Protein AF-A0A661UDI2-F1 (afdb_monomer_lite)

Radius of gyration: 15.05 Å; chains: 1; bounding box: 44×31×35 Å

pLDDT: mean 76.01, std 14.13, range [36.38, 93.19]

Secondary structure (DSSP, 8-state):
-------PPP------BSSSSEEEEEEEEEE-TTS-EEETTTTBSS--EEEEEEEE-TT----S-------GGGSPSEEEEEEEEEEETTEEEEESBPPEEEEEEE-

Sequence (107 aa):
MVAKELKRQQICAACKNQVGDVWGDVYLWVECPDGSYYFLPTLSQDPQRLARKVHFAEALRLEDIPVFSCDVTSVPPGRYTFKMIIMNRNSTSEPLSNIASCEWQFE

Foldseek 3Di:
DDPDPQPWDFDWWWWAFDPAWDWWFKWKKKQDQVRDMATPDVRHPDTDTPDGRDTHHRGDTRTGDRPDTDRLVPDDFAKMKMWMWTAHPVDPVHTRIDITIDMDGRD

Structure (mmCIF, N/CA/C/O backbone):
data_AF-A0A661UDI2-F1
#
_entry.id   AF-A0A661UDI2-F1
#
loop_
_atom_site.group_PDB
_atom_site.id
_atom_site.type_symbol
_atom_site.label_atom_id
_atom_site.label_alt_id
_atom_site.label_comp_id
_atom_site.label_asym_id
_atom_site.label_entity_id
_atom_site.label_seq_id
_atom_site.pdbx_PDB_ins_code
_atom_site.Cartn_x
_atom_site.Cartn_y
_atom_site.Cartn_z
_atom_site.occupancy
_atom_site.B_iso_or_equiv
_atom_site.auth_seq_id
_atom_site.auth_comp_id
_atom_site.auth_asym_id
_atom_site.auth_atom_id
_atom_site.pdbx_PDB_model_num
ATOM 1 N N . MET A 1 1 ? -28.337 -21.985 12.035 1.00 39.16 1 MET A N 1
ATOM 2 C CA . MET A 1 1 ? -27.124 -21.146 12.144 1.00 39.16 1 MET A CA 1
ATOM 3 C C . MET A 1 1 ? -26.964 -20.417 10.825 1.00 39.16 1 MET A C 1
ATOM 5 O O . MET A 1 1 ? -26.801 -21.082 9.814 1.00 39.16 1 MET A O 1
ATOM 9 N N . VAL A 1 2 ? -27.125 -19.093 10.809 1.00 36.38 2 VAL A N 1
ATOM 10 C CA . VAL A 1 2 ? -26.933 -18.283 9.596 1.00 36.38 2 VAL A CA 1
ATOM 11 C C . VAL A 1 2 ? -25.438 -18.003 9.488 1.00 36.38 2 VAL A C 1
ATOM 13 O O . VAL A 1 2 ? -24.868 -17.408 10.400 1.00 36.38 2 VAL A O 1
ATOM 16 N N . ALA A 1 3 ? -24.791 -18.483 8.427 1.00 37.59 3 ALA A N 1
ATOM 17 C CA . ALA A 1 3 ? -23.417 -18.104 8.129 1.00 37.59 3 ALA A CA 1
ATOM 18 C C . ALA A 1 3 ? -23.396 -16.585 7.902 1.00 37.59 3 ALA A C 1
ATOM 20 O O . ALA A 1 3 ? -24.058 -16.093 6.991 1.00 37.59 3 ALA A O 1
ATOM 21 N N . LYS A 1 4 ? -22.697 -15.835 8.764 1.00 41.66 4 LYS A N 1
ATOM 22 C CA . LYS A 1 4 ? -22.411 -14.419 8.511 1.00 41.66 4 LYS A CA 1
ATOM 23 C C . LYS A 1 4 ? -21.599 -14.361 7.220 1.00 41.66 4 LYS A C 1
ATOM 25 O O . LYS A 1 4 ? -20.474 -14.855 7.184 1.00 41.66 4 LYS A O 1
ATOM 30 N N . GLU A 1 5 ? -22.184 -13.809 6.165 1.00 40.47 5 GLU A N 1
ATOM 31 C CA . GLU A 1 5 ? -21.461 -13.488 4.939 1.00 40.47 5 GLU A CA 1
ATOM 32 C C . GLU A 1 5 ? -20.300 -12.555 5.292 1.00 40.47 5 GLU A C 1
ATOM 34 O O . GLU A 1 5 ? -20.496 -11.421 5.733 1.00 40.47 5 GLU A O 1
ATOM 39 N N . LEU A 1 6 ? -19.079 -13.057 5.127 1.00 46.25 6 LEU A N 1
ATOM 40 C CA . LEU A 1 6 ? -17.870 -12.255 5.226 1.00 46.25 6 LEU A CA 1
ATOM 41 C C . LEU A 1 6 ? -17.856 -11.313 4.021 1.00 46.25 6 LEU A C 1
ATOM 43 O O . LEU A 1 6 ? -17.534 -11.732 2.907 1.00 46.25 6 LEU A O 1
ATOM 47 N N . LYS A 1 7 ? -18.232 -10.046 4.225 1.00 53.12 7 LYS A N 1
ATOM 48 C CA . LYS A 1 7 ? -18.129 -9.011 3.191 1.00 53.12 7 LYS A CA 1
ATOM 49 C C . LYS A 1 7 ? -16.653 -8.741 2.909 1.00 53.12 7 LYS A C 1
ATOM 51 O O . LYS A 1 7 ? -16.032 -7.904 3.551 1.00 53.12 7 LYS A O 1
ATOM 56 N N . ARG A 1 8 ? -16.082 -9.464 1.946 1.00 55.94 8 ARG A N 1
ATOM 57 C CA . ARG A 1 8 ? -14.768 -9.140 1.388 1.00 55.94 8 ARG A CA 1
ATOM 58 C C . ARG A 1 8 ? -14.922 -7.886 0.540 1.00 55.94 8 ARG A C 1
ATOM 60 O O . ARG A 1 8 ? -15.651 -7.903 -0.447 1.00 55.94 8 ARG A O 1
ATOM 67 N N . GLN A 1 9 ? -14.257 -6.811 0.936 1.00 58.72 9 GLN A N 1
ATOM 68 C CA . GLN A 1 9 ? -14.214 -5.578 0.160 1.00 58.72 9 GLN A CA 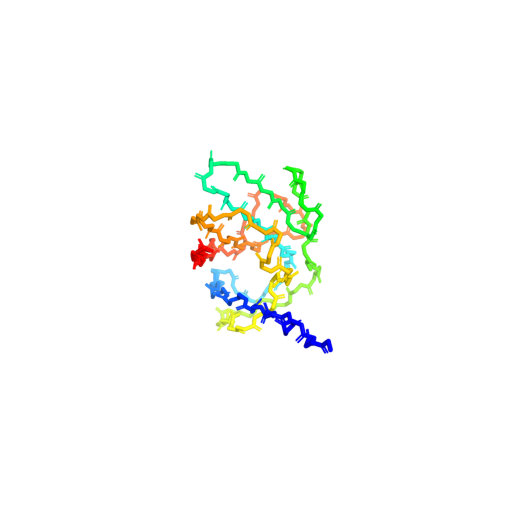1
ATOM 69 C C . GLN A 1 9 ? -12.874 -5.477 -0.552 1.00 58.72 9 GLN A C 1
ATOM 71 O O . GLN A 1 9 ? -11.829 -5.765 0.028 1.00 58.72 9 GLN A O 1
ATOM 76 N N . GLN A 1 10 ? -12.942 -5.127 -1.833 1.00 60.38 10 GLN A N 1
ATOM 77 C CA . GLN A 1 10 ? -11.786 -4.868 -2.667 1.00 60.38 10 GLN A CA 1
ATOM 78 C C . GLN A 1 10 ? -11.562 -3.363 -2.718 1.00 60.38 10 GLN A C 1
ATOM 80 O O . GLN A 1 10 ? -12.500 -2.587 -2.888 1.00 60.38 10 GLN A O 1
ATOM 85 N N . ILE A 1 11 ? -10.308 -2.972 -2.563 1.00 58.03 11 ILE A N 1
ATOM 86 C CA . ILE A 1 11 ? -9.885 -1.582 -2.597 1.00 58.03 11 ILE A CA 1
ATOM 87 C C . ILE A 1 11 ? -9.175 -1.357 -3.930 1.00 58.03 11 ILE A C 1
ATOM 89 O O . ILE A 1 11 ? -8.315 -2.156 -4.287 1.00 58.03 11 ILE A O 1
ATOM 93 N N . CYS A 1 12 ? -9.532 -0.300 -4.660 1.00 59.00 12 CYS A N 1
ATOM 94 C CA . CYS A 1 12 ? -8.978 0.005 -5.981 1.00 59.00 12 CYS A CA 1
ATOM 95 C C . CYS A 1 12 ? -8.229 1.343 -5.928 1.00 59.00 12 CYS A C 1
ATOM 97 O O . CYS A 1 12 ? -8.790 2.344 -5.482 1.00 59.00 12 CYS A O 1
ATOM 99 N N . ALA A 1 13 ? -6.972 1.375 -6.378 1.00 59.44 13 ALA A N 1
ATOM 100 C CA . ALA A 1 13 ? -6.128 2.570 -6.322 1.00 59.44 13 ALA A CA 1
ATOM 101 C C . ALA A 1 13 ? -5.466 2.849 -7.676 1.00 59.44 13 ALA A C 1
ATOM 103 O O . ALA A 1 13 ? -4.600 2.096 -8.110 1.00 59.44 13 ALA A O 1
ATOM 104 N N . ALA A 1 14 ? -5.821 3.972 -8.304 1.00 62.66 14 ALA A N 1
ATOM 105 C CA . ALA A 1 14 ? -5.253 4.385 -9.582 1.00 62.66 14 ALA A CA 1
ATOM 106 C C . ALA A 1 14 ? -3.945 5.164 -9.382 1.00 62.66 14 ALA A C 1
ATOM 108 O O . ALA A 1 14 ? -3.941 6.288 -8.879 1.00 62.66 14 ALA A O 1
ATOM 109 N N . CYS A 1 15 ? -2.826 4.596 -9.819 1.00 67.25 15 CYS A N 1
ATOM 110 C CA . CYS A 1 15 ? -1.538 5.287 -9.898 1.00 67.25 15 CYS A CA 1
ATOM 111 C C . CYS A 1 15 ? -1.196 5.633 -11.348 1.00 67.25 15 CYS A C 1
ATOM 113 O O . CYS A 1 15 ? -1.541 4.898 -12.271 1.00 67.25 15 CYS A O 1
ATOM 115 N N . LYS A 1 16 ? -0.494 6.754 -11.536 1.00 67.44 16 LYS A N 1
ATOM 116 C CA . LYS A 1 16 ? 0.007 7.202 -12.837 1.00 67.44 16 LYS A CA 1
ATOM 117 C C . LYS A 1 16 ? 1.529 7.115 -12.861 1.00 67.44 16 LYS A C 1
ATOM 119 O O . LYS A 1 16 ? 2.190 7.587 -11.934 1.00 67.44 16 LYS A O 1
ATOM 124 N N . ASN A 1 17 ? 2.052 6.540 -13.936 1.00 68.56 17 ASN A N 1
ATOM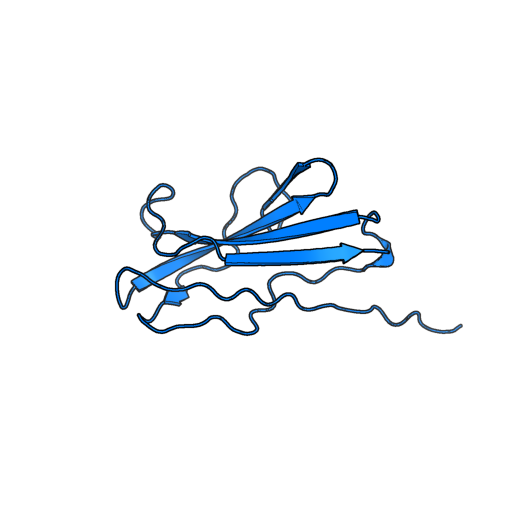 125 C CA . ASN A 1 17 ? 3.473 6.499 -14.237 1.00 68.56 17 ASN A CA 1
ATOM 126 C C . ASN A 1 17 ? 3.964 7.859 -14.761 1.00 68.56 17 ASN A C 1
ATOM 128 O O . ASN A 1 17 ? 3.248 8.528 -15.507 1.00 68.56 17 ASN A O 1
ATOM 132 N N . GLN A 1 18 ? 5.169 8.271 -14.372 1.00 68.00 18 GLN A N 1
ATOM 133 C CA . GLN A 1 18 ? 5.788 9.521 -14.834 1.00 68.00 18 GLN A CA 1
ATOM 134 C C . GLN A 1 18 ? 7.082 9.313 -15.633 1.00 68.00 18 GLN A C 1
ATOM 136 O O . GLN A 1 18 ? 7.633 10.290 -16.130 1.00 68.00 18 GLN A O 1
ATOM 141 N N . VAL A 1 19 ? 7.577 8.074 -15.750 1.00 67.44 19 VAL A N 1
ATOM 142 C CA . VAL A 1 19 ? 8.961 7.790 -16.180 1.00 67.44 19 VAL A CA 1
ATOM 143 C C . VAL A 1 19 ? 9.034 6.922 -17.454 1.00 67.44 19 VAL A C 1
ATOM 145 O O . VAL A 1 19 ? 10.124 6.641 -17.943 1.00 67.44 19 VAL A O 1
ATOM 148 N N . GLY A 1 20 ? 7.893 6.527 -18.034 1.00 72.56 20 GLY A N 1
ATOM 149 C CA . GLY A 1 20 ? 7.826 5.615 -19.191 1.00 72.56 20 GLY A CA 1
ATOM 150 C C . GLY A 1 20 ? 7.770 4.137 -18.783 1.00 72.56 20 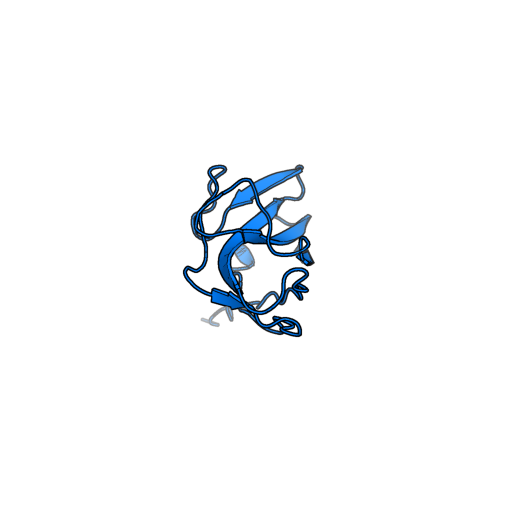GLY A C 1
ATOM 151 O O . GLY A 1 20 ? 7.546 3.836 -17.615 1.00 72.56 20 GLY A O 1
ATOM 152 N N . ASP A 1 21 ? 7.949 3.201 -19.717 1.00 77.81 21 ASP A N 1
ATOM 153 C CA . ASP A 1 21 ? 7.876 1.757 -19.425 1.00 77.81 21 ASP A CA 1
ATOM 154 C C . ASP A 1 21 ? 8.981 1.312 -18.450 1.00 77.81 21 ASP A C 1
ATOM 156 O O . ASP A 1 21 ? 10.167 1.269 -18.786 1.00 77.81 21 ASP A O 1
ATOM 160 N N . VAL A 1 22 ? 8.589 0.964 -17.222 1.00 81.50 22 VAL A N 1
ATOM 161 C CA . VAL A 1 22 ? 9.517 0.622 -16.134 1.00 81.50 22 VAL A CA 1
ATOM 162 C C . VAL A 1 22 ? 9.039 -0.584 -15.337 1.00 81.50 22 VAL A C 1
ATOM 164 O O . VAL A 1 22 ? 7.857 -0.915 -15.300 1.00 81.50 22 VAL A O 1
ATOM 167 N N . TRP A 1 23 ? 9.971 -1.252 -14.663 1.00 84.50 23 TRP A N 1
ATOM 168 C CA . TRP A 1 23 ? 9.663 -2.329 -13.725 1.00 84.50 23 TRP A CA 1
ATOM 169 C C . TRP A 1 23 ? 9.930 -1.852 -12.302 1.00 84.50 23 TRP A C 1
ATOM 171 O O . TRP A 1 23 ? 11.049 -1.450 -11.984 1.00 84.50 23 TRP A O 1
ATOM 181 N N . GLY A 1 24 ? 8.915 -1.934 -11.446 1.00 87.31 24 GLY A N 1
ATOM 182 C CA . GLY A 1 24 ? 8.993 -1.480 -10.059 1.00 87.31 24 GLY A CA 1
ATOM 183 C C . GLY A 1 24 ? 8.532 -2.525 -9.053 1.00 87.31 24 GLY A C 1
ATOM 184 O O . GLY A 1 24 ? 8.002 -3.582 -9.409 1.00 87.31 24 GLY A O 1
ATOM 185 N N . ASP A 1 25 ? 8.730 -2.202 -7.782 1.00 88.06 25 ASP A N 1
ATOM 186 C CA . ASP A 1 25 ? 8.137 -2.926 -6.663 1.00 88.06 25 ASP A CA 1
ATOM 187 C C . ASP A 1 25 ? 6.988 -2.083 -6.085 1.00 88.06 25 ASP A C 1
ATOM 189 O O . ASP A 1 25 ? 7.097 -0.861 -5.960 1.00 88.06 25 ASP A O 1
ATOM 193 N N . VAL A 1 26 ? 5.871 -2.734 -5.757 1.00 85.12 26 VAL A N 1
ATOM 194 C CA . VAL A 1 26 ? 4.667 -2.069 -5.235 1.00 85.12 26 VAL A CA 1
ATOM 195 C C . VAL A 1 26 ? 4.705 -2.095 -3.720 1.00 85.12 26 VAL A C 1
ATOM 197 O O . VAL A 1 26 ? 4.838 -3.163 -3.119 1.00 85.12 26 VAL A O 1
ATOM 200 N N . TYR A 1 27 ? 4.526 -0.932 -3.114 1.00 88.44 27 TYR A N 1
ATOM 201 C CA . TYR A 1 27 ? 4.379 -0.758 -1.680 1.00 88.44 27 TYR A CA 1
ATOM 202 C C . TYR A 1 27 ? 2.978 -0.247 -1.391 1.00 88.44 27 TYR A C 1
ATOM 204 O O . TYR A 1 27 ? 2.461 0.628 -2.086 1.00 88.44 27 TYR A O 1
ATOM 212 N N . LEU A 1 28 ? 2.374 -0.810 -0.355 1.00 87.44 28 LEU A N 1
ATOM 213 C CA . LEU A 1 28 ? 1.028 -0.488 0.076 1.00 87.44 28 LEU A CA 1
ATOM 214 C C . LEU A 1 28 ? 1.051 -0.320 1.585 1.00 87.44 28 LEU A C 1
ATOM 216 O O . LEU A 1 28 ? 1.595 -1.167 2.295 1.00 87.44 28 LEU A O 1
ATOM 220 N N . TRP A 1 29 ? 0.435 0.745 2.068 1.00 91.38 29 TRP A N 1
ATOM 221 C CA . TRP A 1 29 ? 0.215 0.942 3.487 1.00 91.38 29 TRP A CA 1
ATOM 222 C C . TRP A 1 29 ? -1.178 1.488 3.739 1.00 91.38 29 TRP A C 1
ATOM 224 O O . TRP A 1 29 ? -1.812 2.073 2.860 1.00 91.38 29 TRP A O 1
ATOM 234 N N . VAL A 1 30 ? -1.658 1.262 4.951 1.00 89.62 30 VAL A N 1
ATOM 235 C CA . VAL A 1 30 ? -2.902 1.822 5.457 1.00 89.62 30 VAL A CA 1
ATOM 236 C C . VAL A 1 30 ? -2.568 2.812 6.559 1.00 89.62 30 VAL A C 1
ATOM 238 O O . VAL A 1 30 ? -1.723 2.535 7.405 1.00 89.62 30 VAL A O 1
ATOM 241 N N . GLU A 1 31 ? -3.208 3.971 6.518 1.00 93.06 31 GLU A N 1
ATOM 242 C CA . GLU A 1 31 ? -3.251 4.939 7.605 1.00 93.06 31 GLU A CA 1
ATOM 243 C C . GLU A 1 31 ? -4.552 4.722 8.380 1.00 93.06 31 GLU A C 1
ATOM 245 O O . GLU A 1 31 ? -5.635 4.698 7.790 1.00 93.06 31 GLU A O 1
ATOM 250 N N . CYS A 1 32 ? -4.429 4.495 9.680 1.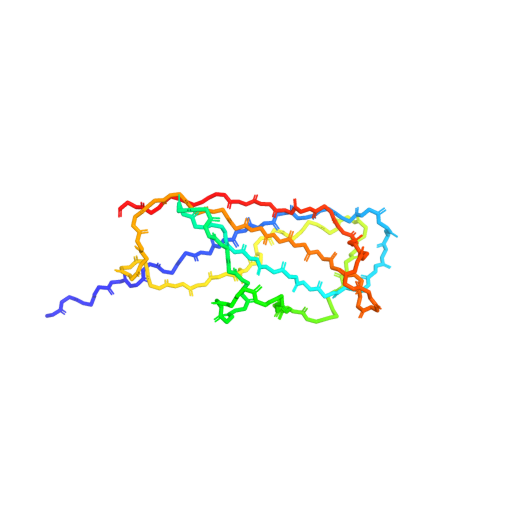00 91.56 32 CYS A N 1
ATOM 251 C CA . CYS A 1 32 ? -5.521 4.220 10.599 1.00 91.56 32 CYS A CA 1
ATOM 252 C C . CYS A 1 32 ? -6.165 5.522 11.116 1.00 91.56 32 CYS A C 1
ATOM 254 O O . CYS A 1 32 ? -5.546 6.587 11.050 1.00 91.56 32 CYS A O 1
ATOM 256 N N . PRO A 1 33 ? -7.373 5.452 11.709 1.00 91.44 33 PRO A N 1
ATOM 257 C CA . PRO A 1 33 ? -8.072 6.622 12.249 1.00 91.44 33 PRO A CA 1
ATOM 258 C C . PRO A 1 33 ? -7.305 7.354 13.358 1.00 91.44 33 PRO A C 1
ATOM 260 O O . PRO A 1 33 ? -7.519 8.543 13.579 1.00 91.44 33 PRO A O 1
ATOM 263 N N . ASP A 1 34 ? -6.429 6.644 14.068 1.00 93.06 34 ASP A N 1
ATOM 264 C CA . ASP A 1 34 ? -5.565 7.185 15.119 1.00 93.06 34 ASP A CA 1
ATOM 265 C C . ASP A 1 34 ? -4.274 7.832 14.574 1.00 93.06 34 ASP A C 1
ATOM 267 O O . ASP A 1 34 ? -3.447 8.308 15.350 1.00 93.06 34 ASP A O 1
ATOM 271 N N . GLY A 1 35 ? -4.096 7.856 13.248 1.00 91.38 35 GLY A N 1
ATOM 272 C CA . GLY A 1 35 ? -2.914 8.380 12.565 1.00 91.38 35 GLY A CA 1
ATOM 273 C C . GLY A 1 35 ? -1.735 7.406 12.504 1.00 91.38 35 GLY A C 1
ATOM 274 O O . GLY A 1 35 ? -0.698 7.738 11.927 1.00 91.38 35 GLY A O 1
ATOM 275 N N . SER A 1 36 ? -1.860 6.202 13.074 1.00 93.19 36 SER A N 1
ATOM 276 C CA . SER A 1 36 ? -0.862 5.149 12.880 1.00 93.19 36 SER A CA 1
ATOM 277 C C . SER A 1 36 ? -0.870 4.661 11.430 1.00 93.19 36 SER A C 1
ATOM 279 O O . SER A 1 36 ? -1.855 4.815 10.708 1.00 93.19 36 SER A O 1
ATOM 281 N N . TYR A 1 37 ? 0.235 4.073 10.974 1.00 92.62 37 TYR A N 1
ATOM 282 C CA . TYR A 1 37 ? 0.296 3.474 9.647 1.00 92.62 37 TYR A CA 1
ATOM 283 C C . TYR A 1 37 ? 0.977 2.114 9.666 1.00 92.62 37 TYR A C 1
ATOM 285 O O . TYR A 1 37 ? 1.885 1.865 10.462 1.00 92.62 37 TYR A O 1
ATOM 293 N N . TYR A 1 38 ? 0.541 1.249 8.753 1.00 90.62 38 TYR A N 1
ATOM 294 C CA . TYR A 1 38 ? 1.043 -0.112 8.624 1.00 90.62 38 TYR A CA 1
ATOM 295 C C . TYR A 1 38 ? 1.173 -0.508 7.158 1.00 90.62 38 TYR A C 1
ATOM 297 O O . TYR A 1 38 ? 0.239 -0.361 6.371 1.00 90.62 38 TYR A O 1
ATOM 305 N N . PHE A 1 39 ? 2.328 -1.050 6.797 1.00 89.75 39 PHE A N 1
ATOM 306 C CA . PHE A 1 39 ? 2.588 -1.648 5.501 1.00 89.75 39 PHE A CA 1
ATOM 307 C C . PHE A 1 39 ? 1.951 -3.029 5.391 1.00 89.75 39 PHE A C 1
ATOM 309 O O . PHE A 1 39 ? 2.014 -3.863 6.296 1.00 89.75 39 PHE A O 1
ATOM 316 N N . LEU A 1 40 ? 1.363 -3.277 4.231 1.00 86.62 40 LEU A N 1
ATOM 317 C CA . LEU A 1 40 ? 0.7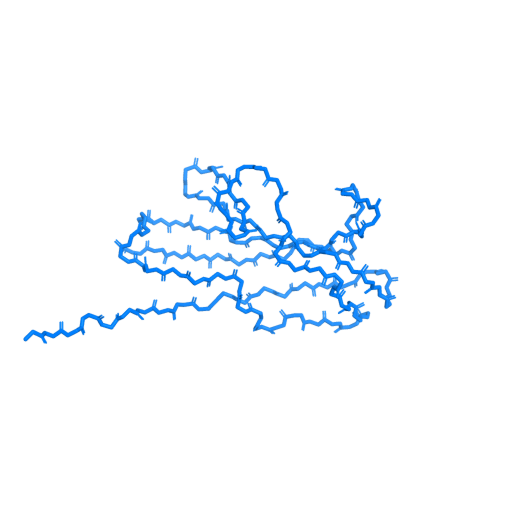63 -4.545 3.850 1.00 86.62 40 LEU A CA 1
ATOM 318 C C . LEU A 1 40 ? 1.771 -5.407 3.064 1.00 86.62 40 LEU A C 1
ATOM 320 O O . LEU A 1 40 ? 2.668 -4.868 2.414 1.00 86.62 40 LEU A O 1
ATOM 324 N N . PRO A 1 41 ? 1.642 -6.749 3.104 1.00 82.50 41 PRO A N 1
ATOM 325 C CA . PRO A 1 41 ? 0.528 -7.514 3.681 1.00 82.50 41 PRO A CA 1
ATOM 326 C C . PRO A 1 41 ? 0.669 -7.849 5.176 1.00 82.50 41 PRO A C 1
ATOM 328 O O . PRO A 1 41 ? -0.244 -8.433 5.748 1.00 82.50 41 PRO A O 1
ATOM 331 N N . THR A 1 42 ? 1.798 -7.527 5.812 1.00 83.56 42 THR A N 1
ATOM 332 C CA . THR A 1 42 ? 2.121 -8.013 7.167 1.00 83.56 42 THR A CA 1
ATOM 333 C C . THR A 1 42 ? 1.596 -7.149 8.307 1.00 83.56 42 THR A C 1
ATOM 335 O O . THR A 1 42 ? 1.678 -7.581 9.453 1.00 83.56 42 THR A O 1
ATOM 338 N N . LEU A 1 43 ? 1.061 -5.960 8.011 1.00 85.25 43 LEU A N 1
ATOM 339 C CA . LEU A 1 43 ? 0.665 -4.956 9.002 1.00 85.25 43 LEU A CA 1
ATOM 340 C C . LEU A 1 43 ? 1.832 -4.562 9.927 1.00 85.25 43 LEU A C 1
ATOM 342 O O . LEU A 1 43 ? 1.689 -4.495 11.145 1.00 85.25 43 LEU A O 1
ATOM 346 N N . SER A 1 44 ? 3.003 -4.306 9.338 1.00 89.69 44 SER A N 1
ATOM 347 C CA . SER A 1 44 ? 4.195 -3.824 10.053 1.00 89.69 44 SER A CA 1
ATOM 348 C C . SER A 1 44 ? 4.445 -2.342 9.781 1.00 89.69 44 SER A C 1
ATOM 350 O O . SER A 1 44 ? 4.065 -1.832 8.734 1.00 89.69 44 SER A O 1
ATOM 352 N N . GLN A 1 45 ? 5.134 -1.647 10.683 1.00 90.00 45 GLN A N 1
ATOM 353 C CA . GLN A 1 45 ? 5.658 -0.305 10.398 1.00 90.00 45 GLN A CA 1
ATOM 354 C C . GLN A 1 45 ? 6.882 -0.337 9.470 1.00 90.00 45 GLN A C 1
ATOM 356 O O . GLN A 1 45 ? 7.227 0.680 8.871 1.00 90.00 45 GLN A O 1
ATOM 361 N N . ASP A 1 46 ? 7.500 -1.507 9.295 1.00 90.12 46 ASP A N 1
ATOM 362 C CA . ASP A 1 46 ? 8.592 -1.691 8.346 1.00 90.12 46 ASP A CA 1
ATOM 363 C C . ASP A 1 46 ? 8.062 -1.787 6.907 1.00 90.12 46 ASP A C 1
ATOM 365 O O . ASP A 1 46 ? 7.188 -2.622 6.638 1.00 90.12 46 ASP A O 1
ATOM 369 N N . PRO A 1 47 ? 8.615 -1.013 5.952 1.00 86.94 47 PRO A N 1
ATOM 370 C CA . PRO A 1 47 ? 8.211 -1.071 4.555 1.00 86.94 47 PRO A CA 1
ATOM 371 C C . PRO A 1 47 ? 8.344 -2.476 3.968 1.00 86.94 47 PRO A C 1
ATOM 373 O O . PRO A 1 47 ? 9.446 -2.999 3.778 1.00 86.94 47 PRO A O 1
ATOM 376 N N . GLN A 1 48 ? 7.208 -3.073 3.611 1.00 85.81 48 GLN A N 1
ATOM 377 C CA . GLN A 1 48 ? 7.161 -4.333 2.883 1.00 85.81 48 GLN A CA 1
ATOM 378 C C . GLN A 1 48 ? 6.553 -4.135 1.502 1.00 85.81 48 GLN A C 1
ATOM 380 O O . GLN A 1 48 ? 5.592 -3.395 1.304 1.00 85.81 48 GLN A O 1
ATOM 385 N N . ARG A 1 49 ? 7.152 -4.812 0.525 1.00 87.06 49 ARG A N 1
ATOM 386 C CA . ARG A 1 49 ? 6.641 -4.847 -0.844 1.00 87.06 49 ARG A CA 1
ATOM 387 C C . ARG A 1 49 ? 5.477 -5.830 -0.925 1.00 87.06 49 ARG A C 1
ATOM 389 O O . ARG A 1 49 ? 5.609 -6.987 -0.520 1.00 87.06 49 ARG A O 1
ATOM 396 N N . LEU A 1 50 ? 4.382 -5.380 -1.515 1.00 84.44 50 LEU A N 1
ATOM 397 C CA . LEU A 1 50 ? 3.216 -6.196 -1.822 1.00 84.44 50 LEU A CA 1
ATOM 398 C C . LEU A 1 50 ? 3.471 -7.076 -3.052 1.00 84.44 50 LEU A C 1
ATOM 400 O O . LEU A 1 50 ? 3.154 -8.262 -3.056 1.00 84.44 50 LEU A O 1
ATOM 404 N N . ALA A 1 51 ? 4.081 -6.496 -4.089 1.00 82.75 51 ALA A N 1
ATOM 405 C CA . ALA A 1 51 ? 4.374 -7.169 -5.349 1.00 82.75 51 ALA A CA 1
ATOM 406 C C . ALA A 1 51 ? 5.755 -6.772 -5.878 1.00 82.75 51 ALA A C 1
ATOM 408 O O . ALA A 1 51 ? 6.245 -5.669 -5.629 1.00 82.75 51 ALA A O 1
ATOM 409 N N . ARG A 1 52 ? 6.386 -7.692 -6.611 1.00 85.25 52 ARG A N 1
ATOM 410 C CA . ARG A 1 52 ? 7.721 -7.527 -7.195 1.00 85.25 52 ARG A CA 1
ATOM 411 C C . ARG A 1 52 ? 7.652 -7.534 -8.704 1.00 85.25 52 ARG A C 1
ATOM 413 O O . ARG A 1 52 ? 6.903 -8.336 -9.256 1.00 85.25 52 ARG A O 1
ATOM 420 N N . LYS A 1 53 ? 8.537 -6.760 -9.341 1.00 83.38 53 LYS A N 1
ATOM 421 C CA . LYS A 1 53 ? 8.659 -6.716 -10.808 1.00 83.38 53 LYS A CA 1
ATOM 422 C C . LYS A 1 53 ? 7.286 -6.504 -11.450 1.00 83.38 53 LYS A C 1
ATOM 424 O O . LYS A 1 53 ? 6.856 -7.291 -12.287 1.00 83.38 53 LYS A O 1
ATOM 429 N N . VAL A 1 54 ? 6.589 -5.459 -11.031 1.00 80.88 54 VAL A N 1
ATOM 430 C CA . VAL A 1 54 ? 5.355 -5.044 -11.691 1.00 80.88 54 VAL A CA 1
ATOM 431 C C . VAL A 1 54 ? 5.742 -4.199 -12.893 1.00 80.88 54 VAL A C 1
ATOM 433 O O . VAL A 1 54 ? 6.495 -3.233 -12.752 1.00 80.88 54 VAL A O 1
ATOM 436 N N . HIS A 1 55 ? 5.269 -4.599 -14.072 1.00 81.44 55 HIS A N 1
ATOM 437 C CA . HIS A 1 55 ? 5.449 -3.814 -15.284 1.00 81.44 55 HIS A CA 1
ATOM 438 C C . HIS A 1 55 ? 4.533 -2.597 -15.229 1.00 81.44 55 HIS A C 1
ATOM 440 O O . HIS A 1 55 ? 3.317 -2.738 -15.099 1.00 81.44 55 HIS A O 1
ATOM 446 N N . PHE A 1 56 ? 5.130 -1.418 -15.323 1.00 74.19 56 PHE A N 1
ATOM 447 C CA . PHE A 1 56 ? 4.455 -0.140 -15.280 1.00 74.19 56 PHE A CA 1
ATOM 448 C C . PHE A 1 56 ? 4.572 0.530 -16.634 1.00 74.19 56 PHE A C 1
ATOM 450 O O . PHE A 1 56 ? 5.591 1.144 -16.939 1.00 74.19 56 PHE A O 1
ATOM 457 N N . ALA A 1 57 ? 3.526 0.388 -17.450 1.00 70.06 57 ALA A N 1
ATOM 458 C CA . ALA A 1 57 ? 3.475 1.082 -18.725 1.00 70.06 57 ALA A CA 1
ATOM 459 C C . ALA A 1 57 ? 3.193 2.577 -18.517 1.00 70.06 57 ALA A C 1
ATOM 461 O O . ALA A 1 57 ? 2.565 2.960 -17.525 1.00 70.06 57 ALA A O 1
ATOM 462 N N . GLU A 1 58 ? 3.638 3.434 -19.434 1.00 63.88 58 GLU A N 1
ATOM 463 C CA . GLU A 1 58 ? 3.508 4.903 -19.326 1.00 63.88 58 GLU A CA 1
ATOM 464 C C . GLU A 1 58 ? 2.056 5.380 -19.086 1.00 63.88 58 GLU A C 1
ATOM 466 O O . GLU A 1 58 ? 1.812 6.354 -18.372 1.00 63.88 58 GLU A O 1
ATOM 471 N N . ALA A 1 59 ? 1.072 4.639 -19.607 1.00 60.47 59 ALA A N 1
ATOM 472 C CA . ALA A 1 59 ? -0.358 4.914 -19.456 1.00 60.47 59 ALA A CA 1
ATOM 473 C C . ALA A 1 59 ? -1.098 3.909 -18.552 1.00 60.47 59 ALA A C 1
ATOM 475 O O . ALA A 1 59 ? -2.330 3.857 -18.577 1.00 60.47 59 ALA A O 1
ATOM 476 N N . LEU A 1 60 ? -0.381 3.098 -17.764 1.00 59.00 60 LEU A N 1
ATOM 477 C CA . LEU A 1 60 ? -1.016 2.084 -16.928 1.00 59.00 60 LEU A CA 1
ATOM 478 C C . LEU A 1 60 ? -1.789 2.748 -15.788 1.00 59.00 60 LEU A C 1
ATOM 480 O O . LEU A 1 60 ? -1.207 3.250 -14.828 1.00 59.00 60 LEU A O 1
ATOM 484 N N . ARG A 1 61 ? -3.117 2.712 -15.889 1.00 58.31 61 ARG A N 1
ATOM 485 C CA . ARG A 1 61 ? -3.997 2.883 -14.740 1.00 58.31 61 ARG A CA 1
ATOM 486 C C . ARG A 1 61 ? -4.167 1.519 -14.102 1.00 58.31 61 ARG A C 1
ATOM 488 O O . ARG A 1 61 ? -4.709 0.607 -14.720 1.00 58.31 61 ARG A O 1
ATOM 495 N N . LEU A 1 62 ? -3.684 1.379 -12.875 1.00 57.34 62 LEU A N 1
ATOM 496 C CA . LEU A 1 62 ? -4.054 0.238 -12.052 1.00 57.34 62 LEU A CA 1
ATOM 497 C C . LEU A 1 62 ? -5.462 0.475 -11.519 1.00 57.34 62 LEU A C 1
ATOM 499 O O . LEU A 1 62 ? -5.660 0.987 -10.426 1.00 57.34 62 LEU A O 1
ATOM 503 N N . GLU A 1 63 ? -6.448 0.166 -12.341 1.00 57.41 63 GLU A N 1
ATOM 504 C CA . GLU A 1 63 ? -7.824 0.030 -11.887 1.00 57.41 63 GLU A CA 1
ATOM 505 C C . GLU A 1 63 ? -7.971 -1.415 -11.370 1.00 57.41 63 GLU A C 1
ATOM 507 O O . GLU A 1 63 ? -7.421 -2.353 -11.945 1.00 57.41 63 GLU A O 1
ATOM 512 N N . ASP A 1 64 ? -8.615 -1.584 -10.216 1.00 53.28 64 ASP A N 1
ATOM 513 C CA . ASP A 1 64 ? -8.996 -2.896 -9.675 1.00 53.28 64 ASP A CA 1
ATOM 514 C C . ASP A 1 64 ? -7.879 -3.881 -9.271 1.00 53.28 64 ASP A C 1
ATOM 516 O O . ASP A 1 64 ? -8.080 -5.095 -9.329 1.00 53.28 64 ASP A O 1
ATOM 520 N N . ILE A 1 65 ? -6.732 -3.419 -8.752 1.00 58.09 65 ILE A N 1
ATOM 521 C CA . ILE A 1 65 ? -5.851 -4.334 -7.999 1.00 58.09 65 ILE A CA 1
ATOM 522 C C . ILE A 1 65 ? -6.467 -4.598 -6.624 1.00 58.09 65 ILE A C 1
ATOM 524 O O . ILE A 1 65 ? -6.587 -3.651 -5.853 1.00 58.09 65 ILE A O 1
ATOM 528 N N . PRO A 1 66 ? -6.789 -5.849 -6.248 1.00 60.00 66 PRO A N 1
ATOM 529 C CA . PRO A 1 66 ? -7.169 -6.160 -4.881 1.00 60.00 66 PRO A CA 1
ATOM 530 C C . PRO A 1 66 ? -5.964 -5.994 -3.959 1.00 60.00 66 PRO A C 1
ATOM 532 O O . PRO A 1 66 ? -5.111 -6.872 -3.852 1.00 60.00 66 PRO A O 1
ATOM 535 N N . VAL A 1 67 ? -5.888 -4.836 -3.309 1.00 62.62 67 VAL A N 1
ATOM 536 C CA . VAL A 1 67 ? -4.747 -4.473 -2.462 1.00 62.62 67 VAL A CA 1
ATOM 537 C C . VAL A 1 67 ? -4.858 -5.034 -1.040 1.00 62.62 67 VAL A C 1
ATOM 539 O O . VAL A 1 67 ? -3.846 -5.305 -0.398 1.00 62.62 67 VAL A O 1
ATOM 542 N N . PHE A 1 68 ? -6.076 -5.261 -0.546 1.00 65.44 68 PHE A N 1
ATOM 543 C CA . PHE A 1 68 ? -6.317 -5.756 0.806 1.00 65.44 68 PHE A CA 1
ATOM 544 C C . PHE A 1 68 ? -7.636 -6.526 0.884 1.00 65.44 68 PHE A C 1
ATOM 546 O O . PHE A 1 68 ? -8.610 -6.162 0.231 1.00 65.44 68 PHE A O 1
ATOM 553 N N . SER A 1 69 ? -7.668 -7.585 1.694 1.00 68.00 69 SER A N 1
ATOM 554 C CA . SER A 1 69 ? -8.890 -8.307 2.047 1.00 68.00 69 SER A CA 1
ATOM 555 C C . SER A 1 69 ? -8.855 -8.613 3.538 1.00 68.00 69 SER A C 1
ATOM 557 O O . SER A 1 69 ? -7.894 -9.208 4.024 1.00 68.00 69 SER A O 1
ATOM 559 N N . CYS A 1 70 ? -9.891 -8.203 4.262 1.00 67.50 70 CYS A N 1
ATOM 560 C CA . CYS A 1 70 ? -10.035 -8.469 5.688 1.00 67.50 70 CYS A CA 1
ATOM 561 C C . CYS A 1 70 ? -11.475 -8.845 6.038 1.00 67.50 70 CYS A C 1
ATOM 563 O O . CYS A 1 70 ? -12.399 -8.648 5.245 1.00 67.50 70 CYS A O 1
ATOM 565 N N . ASP A 1 71 ? -11.648 -9.392 7.239 1.00 69.25 71 ASP A N 1
ATOM 566 C CA . ASP A 1 71 ? -12.955 -9.492 7.874 1.00 69.25 71 ASP A CA 1
ATOM 567 C C . ASP A 1 71 ? -13.287 -8.154 8.542 1.00 69.25 71 ASP A C 1
ATOM 569 O O . ASP A 1 71 ? -12.663 -7.768 9.533 1.00 69.25 71 ASP A O 1
ATOM 573 N N . VAL A 1 72 ? -14.294 -7.464 8.007 1.00 66.00 72 VAL A N 1
ATOM 574 C CA . VAL A 1 72 ? -14.740 -6.147 8.481 1.00 66.00 72 VAL A CA 1
ATOM 575 C C . VAL A 1 72 ? -15.127 -6.166 9.962 1.00 66.00 72 VAL A C 1
ATOM 577 O O . VAL A 1 72 ? -14.958 -5.167 10.648 1.00 66.00 72 VAL A O 1
ATOM 580 N N . THR A 1 73 ? -15.576 -7.307 10.498 1.00 69.50 73 THR A N 1
ATOM 581 C CA . THR A 1 73 ? -15.970 -7.406 11.915 1.00 69.50 73 THR A CA 1
ATOM 582 C C . THR A 1 73 ? -14.803 -7.291 12.899 1.00 69.50 73 THR A C 1
ATOM 584 O O . THR A 1 73 ? -15.031 -7.094 14.090 1.00 69.50 73 THR A O 1
ATOM 587 N N . SER A 1 74 ? -13.566 -7.405 12.410 1.00 72.75 74 SER A N 1
ATOM 588 C CA . SER A 1 74 ? -12.337 -7.298 13.203 1.00 72.75 74 SER A CA 1
ATOM 589 C C . SER A 1 74 ? -11.656 -5.928 13.117 1.00 72.75 74 SER A C 1
ATOM 591 O O . SER A 1 74 ? -10.675 -5.693 13.821 1.00 72.75 74 SER A O 1
ATOM 593 N N . VAL A 1 75 ? -12.161 -5.025 12.269 1.00 77.44 75 VAL A N 1
ATOM 594 C CA . VAL A 1 75 ? -11.562 -3.706 12.042 1.00 77.44 75 VAL A CA 1
ATOM 595 C C . VAL A 1 75 ? -12.266 -2.669 12.920 1.00 77.44 75 VAL A C 1
ATOM 597 O O . VAL A 1 75 ? -13.494 -2.589 12.885 1.00 77.44 75 VAL A O 1
ATOM 600 N N . PRO A 1 76 ? -11.528 -1.877 13.719 1.00 83.56 76 PRO A N 1
ATOM 601 C CA . PRO A 1 76 ? -12.119 -0.780 14.474 1.00 83.56 76 PRO A CA 1
ATOM 602 C C . PRO A 1 76 ? -12.886 0.197 13.567 1.00 83.56 76 PRO A C 1
ATOM 604 O O . PRO A 1 76 ? -12.468 0.440 12.433 1.00 83.56 76 PRO A O 1
ATOM 607 N N . PRO A 1 77 ? -13.988 0.791 14.051 1.00 87.38 77 PRO A N 1
ATOM 608 C CA . PRO A 1 77 ? -14.706 1.803 13.290 1.00 87.38 77 PRO A CA 1
ATOM 609 C C . PRO A 1 77 ? -13.825 3.037 13.084 1.00 87.38 77 PRO A C 1
ATOM 611 O O . PRO A 1 77 ? -13.028 3.414 13.948 1.00 87.38 77 PRO A O 1
ATOM 614 N N . GLY A 1 78 ? -13.991 3.694 11.939 1.00 89.06 78 GLY A N 1
ATOM 615 C CA . GLY A 1 78 ? -13.268 4.917 11.615 1.00 89.06 78 GLY A CA 1
ATOM 616 C C . GLY A 1 78 ? -12.870 5.031 10.150 1.00 89.06 78 GLY A C 1
ATOM 617 O O . GLY A 1 78 ? -13.217 4.197 9.311 1.00 89.06 78 GLY A O 1
ATOM 618 N N . ARG A 1 79 ? -12.147 6.113 9.844 1.00 90.25 79 ARG A N 1
ATOM 619 C CA . ARG A 1 79 ? -11.635 6.397 8.503 1.00 90.25 79 ARG A CA 1
ATOM 620 C C . ARG A 1 79 ? -10.221 5.854 8.342 1.00 90.25 79 ARG A C 1
ATOM 622 O O . ARG A 1 79 ? -9.325 6.232 9.088 1.00 90.25 79 ARG A O 1
ATOM 629 N N . TYR A 1 80 ? -10.044 5.019 7.333 1.00 88.50 80 TYR A N 1
ATOM 630 C CA . TYR A 1 80 ? -8.773 4.439 6.939 1.00 88.50 80 TYR A CA 1
ATOM 631 C C . TYR A 1 80 ? -8.398 4.955 5.557 1.00 88.50 80 TYR A C 1
ATOM 633 O O . TYR A 1 80 ? -9.243 5.008 4.664 1.00 88.50 80 TYR A O 1
ATOM 641 N N . THR A 1 81 ? -7.128 5.286 5.353 1.00 89.00 81 THR A N 1
ATOM 642 C CA . THR A 1 81 ? -6.628 5.730 4.049 1.00 89.00 81 THR A CA 1
ATOM 643 C C 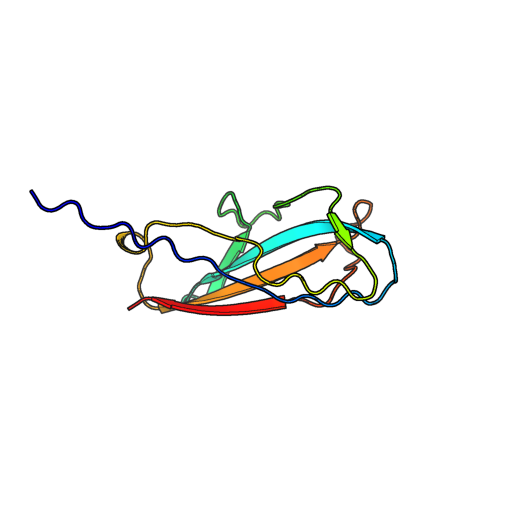. THR A 1 81 ? -5.597 4.741 3.551 1.00 89.00 81 THR A C 1
ATOM 645 O O . THR A 1 81 ? -4.503 4.633 4.101 1.00 89.00 81 THR A O 1
ATOM 648 N N . PHE A 1 82 ? -5.926 4.022 2.487 1.00 86.38 82 PHE A N 1
ATOM 649 C CA . PHE A 1 82 ? -4.988 3.124 1.830 1.00 86.38 82 PHE A CA 1
ATOM 650 C C . PHE A 1 82 ? -4.188 3.920 0.816 1.00 86.38 82 PHE A C 1
ATOM 652 O O . PHE A 1 82 ? -4.753 4.688 0.038 1.00 86.38 82 PHE A O 1
ATOM 659 N N . LYS A 1 83 ? -2.871 3.746 0.837 1.00 87.75 83 LYS A N 1
ATOM 660 C CA . LYS A 1 83 ? -1.936 4.454 -0.027 1.00 87.75 83 LYS A CA 1
ATOM 661 C C . LYS A 1 83 ? -1.002 3.462 -0.695 1.00 87.75 83 LYS A C 1
ATOM 663 O O . LYS A 1 83 ? -0.498 2.539 -0.059 1.00 87.75 83 LYS A O 1
ATOM 668 N N . MET A 1 84 ? -0.773 3.665 -1.983 1.00 85.94 84 MET A N 1
ATOM 669 C CA . MET A 1 84 ? 0.068 2.818 -2.813 1.00 85.94 84 MET A CA 1
ATOM 670 C C . MET A 1 84 ? 1.110 3.667 -3.527 1.00 85.94 84 MET A C 1
ATOM 672 O O . MET A 1 84 ? 0.800 4.737 -4.052 1.00 85.94 84 MET A O 1
ATOM 676 N N . ILE A 1 85 ? 2.336 3.161 -3.586 1.00 86.88 85 ILE A N 1
ATOM 677 C CA . ILE A 1 85 ? 3.420 3.758 -4.359 1.00 86.88 85 ILE A CA 1
ATOM 678 C C . ILE A 1 85 ? 4.225 2.667 -5.052 1.00 86.88 85 ILE A C 1
ATOM 680 O O . ILE A 1 85 ? 4.349 1.545 -4.553 1.00 86.88 85 ILE A O 1
ATOM 684 N N . ILE A 1 86 ? 4.780 3.004 -6.207 1.00 85.94 86 ILE A N 1
ATOM 685 C CA . ILE A 1 86 ? 5.676 2.126 -6.945 1.00 85.94 86 ILE A CA 1
ATOM 686 C C . ILE A 1 86 ? 7.070 2.703 -6.849 1.00 85.94 86 ILE A C 1
ATOM 688 O O . ILE A 1 86 ? 7.299 3.859 -7.199 1.00 85.94 86 ILE A O 1
ATOM 692 N N . MET A 1 87 ? 7.992 1.884 -6.366 1.00 88.81 87 MET A N 1
ATOM 693 C CA . MET A 1 87 ? 9.374 2.273 -6.131 1.00 88.81 87 MET A CA 1
ATOM 694 C C . MET A 1 87 ? 10.290 1.592 -7.136 1.00 88.81 87 MET A C 1
ATOM 696 O O . MET A 1 87 ? 10.016 0.480 -7.606 1.00 88.81 87 MET A O 1
ATOM 700 N N . ASN A 1 88 ? 11.407 2.249 -7.437 1.00 86.56 88 ASN A N 1
ATOM 701 C CA . ASN A 1 88 ? 12.481 1.644 -8.201 1.00 86.56 88 ASN A CA 1
ATOM 702 C C . ASN A 1 88 ? 12.985 0.394 -7.466 1.00 86.56 88 ASN A C 1
ATOM 704 O O . ASN A 1 88 ? 13.318 0.424 -6.284 1.00 86.56 88 ASN A O 1
ATOM 708 N N . ARG A 1 89 ? 13.092 -0.731 -8.173 1.00 80.81 89 ARG A N 1
ATOM 709 C CA . ARG A 1 89 ? 13.584 -1.984 -7.587 1.00 80.81 89 ARG A CA 1
ATOM 710 C C . ARG A 1 89 ? 15.009 -1.866 -7.028 1.00 80.81 89 ARG A C 1
ATOM 712 O O . ARG A 1 89 ? 15.384 -2.626 -6.138 1.00 80.81 89 ARG A O 1
ATOM 719 N N . ASN A 1 90 ? 15.797 -0.935 -7.560 1.00 81.56 90 ASN A N 1
ATOM 720 C CA . ASN A 1 90 ? 17.174 -0.700 -7.137 1.00 81.56 90 ASN A CA 1
ATOM 721 C C . ASN A 1 90 ? 17.294 0.399 -6.069 1.00 81.56 90 ASN A C 1
ATOM 723 O O . ASN A 1 90 ? 18.393 0.621 -5.567 1.00 81.56 90 ASN A O 1
ATOM 727 N N . SER A 1 91 ? 16.199 1.087 -5.723 1.00 76.94 91 SER A N 1
ATOM 728 C CA . SER A 1 91 ? 16.214 2.198 -4.771 1.00 76.94 91 SER A CA 1
ATOM 729 C C . SER A 1 91 ? 14.861 2.387 -4.084 1.00 76.94 91 SER A C 1
ATOM 731 O O . SER A 1 91 ? 13.853 2.692 -4.715 1.00 76.94 91 SER A O 1
ATOM 733 N N . THR A 1 92 ? 14.853 2.309 -2.754 1.00 70.62 92 THR A N 1
ATOM 734 C CA . THR A 1 92 ? 13.687 2.663 -1.926 1.00 70.62 92 THR A CA 1
ATOM 735 C C . THR A 1 92 ? 13.513 4.173 -1.751 1.00 70.62 92 THR A C 1
ATOM 737 O O . THR A 1 92 ? 12.626 4.595 -1.019 1.00 70.62 92 THR A O 1
ATOM 740 N N . SER A 1 93 ? 14.355 4.987 -2.388 1.00 78.44 93 SER A N 1
ATOM 741 C CA . SER A 1 93 ? 14.313 6.452 -2.302 1.00 78.44 93 SER A CA 1
ATOM 742 C C . SER A 1 93 ? 13.810 7.102 -3.594 1.00 78.44 93 SER A C 1
ATOM 744 O O . SER A 1 93 ? 13.635 8.315 -3.640 1.00 78.44 93 SER A O 1
ATOM 746 N N . GLU A 1 94 ? 13.585 6.309 -4.644 1.00 82.38 94 GLU A N 1
ATOM 747 C CA . GLU A 1 94 ? 13.206 6.784 -5.974 1.00 82.38 94 GLU A CA 1
ATOM 748 C C . GLU A 1 94 ? 11.813 6.261 -6.342 1.00 82.38 94 GLU A C 1
ATOM 750 O O . GLU A 1 94 ? 11.678 5.132 -6.833 1.00 82.38 94 GLU A O 1
ATOM 755 N N . PRO A 1 95 ? 10.754 7.045 -6.083 1.00 85.88 95 PRO A N 1
ATOM 756 C CA . PRO A 1 95 ? 9.421 6.686 -6.529 1.00 85.88 95 PRO A CA 1
ATOM 757 C C . PRO A 1 95 ? 9.322 6.788 -8.054 1.00 85.88 95 PRO A C 1
ATOM 759 O O . PRO A 1 95 ? 9.753 7.764 -8.663 1.00 85.88 95 PRO A O 1
ATOM 762 N N . LEU A 1 96 ? 8.719 5.770 -8.665 1.00 83.44 96 LEU A N 1
ATOM 763 C CA . LEU A 1 96 ? 8.395 5.721 -10.094 1.00 83.44 96 LEU A CA 1
ATOM 764 C C . LEU A 1 96 ? 6.974 6.238 -10.381 1.00 83.44 96 LEU A C 1
ATOM 766 O O . LEU A 1 96 ? 6.605 6.457 -11.535 1.00 83.44 96 LEU A O 1
ATOM 770 N N . SER A 1 97 ? 6.163 6.424 -9.337 1.00 78.12 97 SER A N 1
ATOM 771 C CA . SER A 1 97 ? 4.783 6.897 -9.429 1.00 78.12 97 SER A CA 1
ATOM 772 C C . SER A 1 97 ? 4.470 7.951 -8.370 1.00 78.12 97 SER A C 1
ATOM 774 O O . SER A 1 97 ? 5.109 8.021 -7.320 1.00 78.12 97 SER A O 1
ATOM 776 N N . ASN A 1 98 ? 3.391 8.703 -8.595 1.00 80.88 98 ASN A N 1
ATOM 777 C CA . ASN A 1 98 ? 2.713 9.393 -7.498 1.00 80.88 98 ASN A CA 1
ATOM 778 C C . ASN A 1 98 ? 2.142 8.377 -6.496 1.00 80.88 98 ASN A C 1
ATOM 780 O O . ASN A 1 98 ? 1.898 7.216 -6.845 1.00 80.88 98 ASN A O 1
ATOM 784 N N . ILE A 1 99 ? 1.870 8.843 -5.276 1.00 82.62 99 ILE A N 1
ATOM 785 C CA . ILE A 1 99 ? 1.092 8.078 -4.302 1.00 82.62 99 ILE A CA 1
ATOM 786 C C . ILE A 1 99 ? -0.365 8.058 -4.768 1.00 82.62 99 ILE A C 1
ATOM 788 O O . ILE A 1 99 ? -0.992 9.109 -4.897 1.00 82.62 99 ILE A O 1
ATOM 792 N N . ALA A 1 100 ? -0.895 6.867 -5.023 1.00 80.06 100 ALA A N 1
ATOM 793 C CA . ALA A 1 100 ? -2.325 6.655 -5.193 1.00 80.06 100 ALA A CA 1
ATOM 794 C C . ALA A 1 100 ? -2.962 6.444 -3.821 1.00 80.06 100 ALA A C 1
ATOM 796 O O . ALA A 1 100 ? -2.374 5.766 -2.980 1.00 80.06 100 ALA A O 1
ATOM 797 N N . SER A 1 101 ? -4.152 6.996 -3.593 1.00 82.81 101 SER A N 1
ATOM 798 C CA . SER A 1 101 ? -4.854 6.836 -2.322 1.00 82.81 101 SER A CA 1
ATOM 799 C C . SER A 1 101 ? -6.347 6.633 -2.500 1.00 82.81 101 SER A C 1
ATOM 801 O O . SER A 1 101 ? -6.957 7.209 -3.399 1.00 82.81 101 SER A O 1
ATOM 803 N N . CYS A 1 102 ? -6.936 5.880 -1.585 1.00 80.44 102 CYS A N 1
ATOM 804 C CA . CYS A 1 102 ? -8.376 5.710 -1.465 1.00 80.44 102 CYS A CA 1
ATOM 805 C C . CYS A 1 102 ? -8.757 5.644 0.014 1.00 80.44 102 CYS A C 1
ATOM 807 O O . CYS A 1 102 ? -8.071 5.011 0.823 1.00 80.44 102 CYS A O 1
ATOM 809 N N . GLU A 1 103 ? -9.852 6.309 0.355 1.00 84.38 103 GLU A N 1
ATOM 810 C CA . GLU A 1 103 ? -10.381 6.331 1.713 1.00 84.38 103 GLU A CA 1
ATOM 811 C C . GLU A 1 103 ? -11.455 5.261 1.875 1.00 84.38 103 GLU A C 1
ATOM 813 O O . GLU A 1 103 ? -12.248 5.003 0.968 1.00 84.38 103 GLU A O 1
ATOM 818 N N . TRP A 1 104 ? -11.486 4.661 3.057 1.00 81.25 104 TRP A N 1
ATOM 819 C CA . TRP A 1 104 ? -12.521 3.742 3.483 1.00 81.25 104 TRP A CA 1
ATOM 820 C C . TRP A 1 104 ? -13.052 4.171 4.842 1.00 81.25 104 TRP A C 1
ATOM 822 O O . TRP A 1 104 ? -12.280 4.558 5.719 1.00 81.25 104 TRP A O 1
ATOM 832 N N . GLN A 1 105 ? -14.362 4.075 5.039 1.00 83.81 105 GLN A N 1
ATOM 833 C CA . GLN A 1 105 ? -14.979 4.314 6.335 1.00 83.81 105 GLN A CA 1
ATOM 834 C C . GLN A 1 105 ? -15.663 3.037 6.818 1.00 83.81 105 GLN A C 1
ATOM 836 O O . GLN A 1 105 ? -16.551 2.514 6.147 1.00 83.81 105 GLN A O 1
ATOM 841 N N . PHE A 1 106 ? -15.204 2.522 7.959 1.00 80.50 106 PHE A N 1
ATOM 842 C CA . PHE A 1 106 ? -15.856 1.426 8.670 1.00 80.50 106 PHE A CA 1
ATOM 843 C C . PHE A 1 106 ? -16.847 2.000 9.687 1.00 80.50 106 PHE A C 1
ATOM 845 O O . PHE A 1 106 ? -16.501 2.935 10.418 1.00 80.50 106 PHE A O 1
ATOM 852 N N . GLU A 1 107 ? -18.068 1.458 9.681 1.00 78.06 107 GLU A N 1
ATOM 853 C CA . GLU A 1 107 ? -19.184 1.807 10.576 1.00 78.06 107 GLU A CA 1
ATOM 854 C C . GLU A 1 107 ? -19.251 0.882 11.794 1.00 78.06 107 GLU A C 1
ATOM 856 O O . GLU A 1 107 ? -19.055 -0.345 11.618 1.00 78.06 107 GLU A O 1
#